Protein AF-A0A6A4H2Z5-F1 (afdb_monomer_lite)

Foldseek 3Di:
DPAFAWKKWKWKFADPDPPVPDDLARTWIFTDDMFADPPPGGPSNVCVVVDDDDDDDDQQDDWHKMKMKIWTWHPPPDTDIDIDIDIDTHDDHHHPCVPGHTAGVVGPDDPPDD

Sequence (114 aa):
WIHNTGPMFLYMAKCTSDCSSQTASNTEFMKIEQRGFDGSIWAHAVLDTGAPATFTIPSDIASGNYILRHEIMNLASVDENYPSCSWLTITGGSNSYSSAQTVTFAGGYSTSDP

pLDDT: mean 93.05, std 3.52, range [82.56, 97.31]

Organism: NCBI:txid1447944

Secondary structure (DSSP, 8-state):
----SS-EEEEEEE-SS-GGG--TTTS-EEEEEEE-B-SS-BGGGGSTTSPPP-----TTSPSEEEEEEEEEEE-SSS-EEEEEEEEEEE-S--STTTT--EE-TTTS--TT--

Radius of gyration: 14.91 Å; chains: 1; bounding box: 41×24×37 Å

InterPro domains:
  IPR005103 Auxiliary Activity family 9, catalytic domain [PF03443] (2-114)
  IPR049892 Auxiliary Activity family 9 [PTHR33353] (3-114)

Structure (mmCIF, N/CA/C/O backbone):
data_AF-A0A6A4H2Z5-F1
#
_entry.id   AF-A0A6A4H2Z5-F1
#
loop_
_atom_site.group_PDB
_atom_site.id
_atom_site.type_symbol
_atom_site.label_atom_id
_atom_site.label_alt_id
_atom_site.label_comp_id
_atom_site.label_asym_id
_atom_site.label_entity_id
_atom_site.label_seq_id
_atom_site.pdbx_PDB_ins_code
_atom_site.Cartn_x
_atom_site.Cartn_y
_atom_site.Cartn_z
_atom_site.occupancy
_atom_site.B_iso_or_equiv
_atom_site.auth_seq_id
_atom_site.auth_comp_id
_atom_site.auth_asym_id
_atom_site.auth_atom_id
_atom_site.pdbx_PDB_model_num
ATOM 1 N N . TRP A 1 1 ? 4.983 10.633 -13.066 1.00 89.50 1 TRP A N 1
ATOM 2 C CA . TRP A 1 1 ? 5.999 10.014 -12.185 1.00 89.50 1 TRP A CA 1
ATOM 3 C C . TRP A 1 1 ? 7.185 9.632 -13.058 1.00 89.50 1 TRP A C 1
ATOM 5 O O . TRP A 1 1 ? 6.935 9.217 -14.178 1.00 89.50 1 TRP A O 1
ATOM 15 N N . ILE A 1 2 ? 8.438 9.859 -12.639 1.00 90.75 2 ILE A N 1
ATOM 16 C CA . ILE A 1 2 ? 9.597 9.782 -13.562 1.00 90.75 2 ILE A CA 1
ATOM 17 C C . ILE A 1 2 ? 10.323 8.429 -13.576 1.00 90.75 2 ILE A C 1
ATOM 19 O O . ILE A 1 2 ? 11.131 8.189 -14.468 1.00 90.75 2 ILE A O 1
ATOM 23 N N . HIS A 1 3 ? 10.064 7.554 -12.602 1.00 93.56 3 HIS A N 1
ATOM 24 C CA . HIS A 1 3 ? 10.689 6.232 -12.532 1.00 93.56 3 HIS A CA 1
ATOM 25 C C . HIS A 1 3 ? 9.789 5.187 -13.192 1.00 93.56 3 HIS A C 1
ATOM 27 O O . HIS A 1 3 ? 8.570 5.260 -13.078 1.00 93.56 3 HIS A O 1
ATOM 33 N N . ASN A 1 4 ? 10.378 4.186 -13.845 1.00 94.69 4 ASN A N 1
ATOM 34 C CA . ASN A 1 4 ? 9.641 3.125 -14.542 1.00 94.69 4 ASN A CA 1
ATOM 35 C C . ASN A 1 4 ? 9.857 1.728 -13.941 1.00 94.69 4 ASN A C 1
ATOM 37 O O . ASN A 1 4 ? 9.281 0.765 -14.431 1.00 94.69 4 ASN A O 1
ATOM 41 N N . THR A 1 5 ? 10.679 1.615 -12.897 1.00 96.50 5 THR A N 1
ATOM 42 C CA . THR A 1 5 ? 11.082 0.347 -12.283 1.00 96.50 5 THR A CA 1
ATOM 43 C C . THR A 1 5 ? 10.649 0.348 -10.829 1.00 96.50 5 THR A C 1
ATOM 45 O O . THR A 1 5 ? 11.000 1.265 -10.085 1.00 96.50 5 THR A O 1
ATOM 48 N N . GLY A 1 6 ? 9.851 -0.643 -10.439 1.00 96.56 6 GLY A N 1
ATOM 49 C CA . GLY A 1 6 ? 9.368 -0.752 -9.070 1.00 96.56 6 GLY A CA 1
ATOM 50 C C . GLY A 1 6 ? 7.903 -1.166 -8.916 1.00 96.56 6 GLY A C 1
ATOM 51 O O . GLY A 1 6 ? 7.104 -1.009 -9.853 1.00 96.56 6 GLY A O 1
ATOM 52 N N . PRO A 1 7 ? 7.549 -1.731 -7.751 1.00 97.00 7 PRO A N 1
ATOM 53 C CA . PRO A 1 7 ? 6.184 -2.085 -7.411 1.00 97.00 7 PRO A CA 1
ATOM 54 C C . PRO A 1 7 ? 5.395 -0.900 -6.841 1.00 97.00 7 PRO A C 1
ATOM 56 O O . PRO A 1 7 ? 5.944 0.045 -6.275 1.00 97.00 7 PRO A O 1
ATOM 59 N N . MET A 1 8 ? 4.071 -1.017 -6.919 1.00 97.06 8 MET A N 1
ATOM 60 C CA . MET A 1 8 ? 3.135 -0.179 -6.176 1.00 97.06 8 MET A CA 1
ATOM 61 C C . MET A 1 8 ? 2.355 -1.020 -5.172 1.00 97.06 8 MET A C 1
ATOM 63 O O . MET A 1 8 ? 1.972 -2.159 -5.463 1.00 97.06 8 MET A O 1
ATOM 67 N N . PHE A 1 9 ? 2.053 -0.433 -4.021 1.00 96.94 9 PHE A N 1
ATOM 68 C CA . PHE A 1 9 ? 1.322 -1.073 -2.941 1.00 96.94 9 PHE A CA 1
ATOM 69 C C . PHE A 1 9 ? 0.189 -0.188 -2.443 1.00 96.94 9 PHE A C 1
ATOM 71 O O . PHE A 1 9 ? 0.315 1.036 -2.348 1.00 96.94 9 PHE A O 1
ATOM 78 N N . LEU A 1 10 ? -0.897 -0.839 -2.042 1.00 97.00 10 LEU A N 1
ATOM 79 C CA . LEU A 1 10 ? -1.966 -0.210 -1.296 1.00 97.00 10 LEU A CA 1
ATOM 80 C C . LEU A 1 10 ? -2.184 -0.951 0.015 1.00 97.00 10 LEU A C 1
ATOM 82 O O . LEU A 1 10 ? -2.421 -2.161 0.038 1.00 97.00 10 LEU A O 1
ATOM 86 N N . TYR A 1 11 ? -2.131 -0.195 1.100 1.00 97.19 11 TYR A N 1
ATOM 87 C CA . TYR A 1 11 ? -2.357 -0.673 2.450 1.00 97.19 11 TYR A CA 1
ATOM 88 C C . TYR A 1 11 ? -3.519 0.075 3.094 1.00 97.19 11 TYR A C 1
ATOM 90 O O . TYR A 1 11 ? 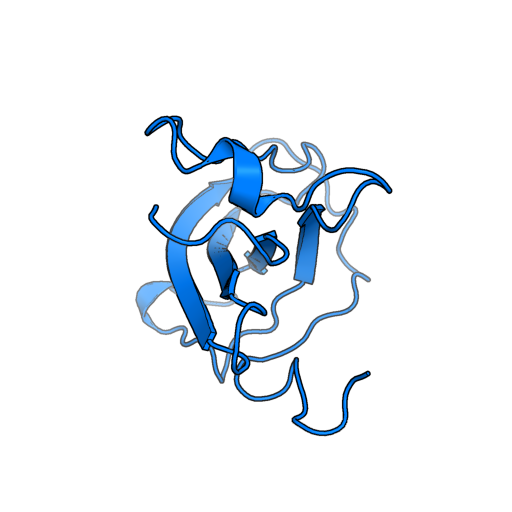-3.744 1.254 2.816 1.00 97.19 11 TYR A O 1
ATOM 98 N N . MET A 1 12 ? -4.225 -0.589 4.002 1.00 96.06 12 MET A N 1
ATOM 99 C CA . MET A 1 12 ? -5.290 0.003 4.802 1.00 96.06 12 MET A CA 1
ATOM 100 C C . MET A 1 12 ? -5.147 -0.371 6.268 1.00 96.06 12 MET A C 1
ATOM 102 O O . MET A 1 12 ? -4.729 -1.474 6.596 1.00 96.06 12 MET A O 1
ATOM 106 N N . ALA A 1 13 ? -5.562 0.526 7.149 1.00 95.94 13 ALA A N 1
ATOM 107 C CA . ALA A 1 13 ? -5.700 0.248 8.569 1.00 95.94 13 ALA A CA 1
ATOM 108 C C . ALA A 1 13 ? -6.981 0.881 9.091 1.00 95.94 13 ALA A C 1
ATOM 110 O O . ALA A 1 13 ? -7.281 2.036 8.778 1.00 95.94 13 ALA A O 1
ATOM 111 N N . LYS A 1 14 ? -7.747 0.125 9.876 1.00 94.44 14 LYS A N 1
ATOM 112 C CA . LYS A 1 14 ? -8.933 0.659 10.544 1.00 94.44 14 LYS A CA 1
ATOM 113 C C . LYS A 1 14 ? -8.483 1.518 11.719 1.00 94.44 14 LYS A C 1
ATOM 115 O O . LYS A 1 14 ? -7.722 1.050 12.560 1.00 94.44 14 LYS A O 1
ATOM 120 N N . CYS A 1 15 ? -8.984 2.742 11.809 1.00 92.94 15 CYS A N 1
ATOM 121 C CA . CYS A 1 15 ? -8.697 3.596 12.952 1.00 92.94 15 CYS A CA 1
ATOM 122 C C . CYS A 1 15 ? -9.407 3.028 14.188 1.00 92.94 15 CYS A C 1
ATOM 124 O O . CYS A 1 15 ? -10.622 2.819 14.182 1.00 92.94 15 CYS A O 1
ATOM 126 N N . THR A 1 16 ? -8.644 2.754 15.246 1.00 85.62 16 THR A N 1
ATOM 127 C CA . THR A 1 16 ? -9.177 2.320 16.551 1.00 85.62 16 THR A CA 1
ATOM 128 C C . THR A 1 16 ? -9.703 3.497 17.378 1.00 85.62 16 THR A C 1
ATOM 130 O O . THR A 1 16 ? -10.480 3.313 18.312 1.00 85.62 16 THR A O 1
ATOM 133 N N . SER A 1 17 ? -9.299 4.708 16.999 1.00 82.56 17 SER A N 1
ATOM 134 C CA . SER A 1 17 ? -9.656 6.011 17.559 1.00 82.56 17 SER A CA 1
ATOM 135 C C . SER A 1 17 ? -9.848 7.021 16.414 1.00 82.56 17 SER A C 1
ATOM 137 O O . SER A 1 17 ? -10.065 6.632 15.265 1.00 82.56 17 SER A O 1
ATOM 139 N N . ASP A 1 18 ? -9.759 8.323 16.696 1.00 87.19 18 ASP A N 1
ATOM 140 C CA . ASP A 1 18 ? -9.630 9.334 15.646 1.00 87.19 18 ASP A CA 1
ATOM 141 C C . ASP A 1 18 ? -8.388 9.053 14.774 1.00 87.19 18 ASP A C 1
ATOM 143 O O . ASP A 1 18 ? -7.268 8.943 15.286 1.00 87.19 18 ASP A O 1
ATOM 147 N N . CYS A 1 19 ? -8.584 8.959 13.455 1.00 89.81 19 CYS A N 1
ATOM 148 C CA . CYS A 1 19 ? -7.509 8.755 12.484 1.00 89.81 19 CYS A CA 1
ATOM 149 C C . CYS A 1 19 ? -6.444 9.860 12.539 1.00 89.81 19 CYS A C 1
ATOM 151 O O . CYS A 1 19 ? -5.302 9.609 12.163 1.00 89.81 19 CYS A O 1
ATOM 153 N N . SER A 1 20 ? -6.782 11.055 13.040 1.00 89.31 20 SER A N 1
ATOM 154 C CA . SER A 1 20 ? -5.830 12.157 13.222 1.00 89.31 20 SER A CA 1
ATOM 155 C C . SER A 1 20 ? -4.715 11.850 14.231 1.00 89.31 20 SER A C 1
ATOM 157 O O . SER A 1 20 ? -3.635 12.431 14.153 1.00 89.31 20 SER A O 1
ATOM 159 N N . SER A 1 21 ? -4.954 10.914 15.156 1.00 89.19 21 SER A N 1
ATOM 160 C CA . SER A 1 21 ? -3.991 10.503 16.188 1.00 89.19 21 SER A CA 1
ATOM 161 C C . SER A 1 21 ? -3.041 9.381 15.750 1.00 89.19 21 SER A C 1
ATOM 163 O O . SER A 1 21 ? -2.135 8.995 16.491 1.00 89.19 21 SER A O 1
ATOM 165 N N . GLN A 1 22 ? -3.255 8.835 14.557 1.00 87.75 22 GLN A N 1
ATOM 166 C CA . GLN A 1 22 ? -2.565 7.657 14.058 1.00 87.75 22 GLN A CA 1
ATOM 167 C C . GLN A 1 22 ? -1.370 8.058 13.182 1.00 87.75 22 GLN A C 1
ATOM 169 O O . GLN A 1 22 ? -1.436 8.985 12.374 1.00 87.75 22 GLN A O 1
ATOM 174 N N . THR A 1 23 ? -0.266 7.335 13.326 1.00 88.75 23 THR A N 1
ATOM 175 C CA . THR A 1 23 ? 0.974 7.487 12.563 1.00 88.75 23 THR A CA 1
ATOM 176 C C . THR A 1 23 ? 1.330 6.169 11.888 1.00 88.75 23 THR A C 1
ATOM 178 O O . THR A 1 23 ? 0.877 5.099 12.281 1.00 88.75 23 THR A O 1
ATOM 181 N N . ALA A 1 24 ? 2.219 6.217 10.896 1.00 87.75 24 ALA A N 1
ATOM 182 C CA . ALA A 1 24 ? 2.685 5.006 10.226 1.00 87.75 24 ALA A CA 1
ATOM 183 C C . ALA A 1 24 ? 3.268 3.956 11.207 1.00 87.75 24 ALA A C 1
ATOM 185 O O . ALA A 1 24 ? 3.124 2.755 10.993 1.00 87.75 24 ALA A O 1
ATOM 186 N N . SER A 1 25 ? 3.885 4.415 12.302 1.00 91.00 25 SER A N 1
ATOM 187 C CA . SER A 1 25 ? 4.602 3.580 13.270 1.00 91.00 25 SER A CA 1
ATOM 188 C C . SER A 1 25 ? 3.728 2.963 14.360 1.00 91.00 25 SER A C 1
ATOM 190 O O . SER A 1 25 ? 4.157 2.000 14.987 1.00 91.00 25 SER A O 1
ATOM 192 N N . ASN A 1 26 ? 2.531 3.501 14.609 1.00 91.38 26 ASN A N 1
ATOM 193 C CA . ASN A 1 26 ? 1.610 3.000 15.638 1.00 91.38 26 ASN A CA 1
ATOM 194 C C . ASN A 1 26 ? 0.340 2.362 15.051 1.00 91.38 26 ASN A C 1
ATOM 196 O O . ASN A 1 26 ? -0.581 2.031 15.794 1.00 91.38 26 ASN A O 1
ATOM 200 N N . THR A 1 27 ? 0.293 2.223 13.727 1.00 94.00 27 THR A N 1
ATOM 201 C CA . THR A 1 27 ? -0.863 1.737 12.984 1.00 94.00 27 THR A CA 1
ATOM 202 C C . THR A 1 27 ? -0.535 0.410 12.311 1.00 94.00 27 THR A C 1
ATOM 204 O O . THR A 1 27 ? 0.447 0.300 11.582 1.00 94.00 27 THR A O 1
ATOM 207 N N . GLU A 1 28 ? -1.399 -0.578 12.525 1.00 95.12 28 GLU A N 1
ATOM 208 C CA . GLU A 1 28 ? -1.315 -1.913 11.932 1.00 95.12 28 GLU A CA 1
ATOM 209 C C . GLU A 1 28 ? -1.968 -1.921 10.540 1.00 95.12 28 GLU A C 1
ATOM 211 O O . GLU A 1 28 ? -3.193 -1.975 10.400 1.00 95.12 28 GLU A O 1
ATOM 216 N N . PHE A 1 29 ? -1.148 -1.838 9.496 1.00 97.00 29 PHE A N 1
ATOM 217 C CA . PHE A 1 29 ? -1.579 -1.802 8.103 1.00 97.00 29 PHE A CA 1
ATOM 218 C C . PHE A 1 29 ? -1.675 -3.202 7.502 1.00 97.00 29 PHE A C 1
ATOM 220 O O . PHE A 1 29 ? -0.683 -3.923 7.426 1.00 97.00 29 PHE A O 1
ATOM 227 N N . MET A 1 30 ? -2.847 -3.554 6.975 1.00 96.38 30 MET A N 1
ATOM 228 C CA . MET A 1 30 ? -3.005 -4.693 6.071 1.00 96.38 30 MET A CA 1
ATOM 229 C C . MET A 1 30 ? -2.718 -4.265 4.632 1.00 96.38 30 MET A C 1
ATOM 231 O O . MET A 1 30 ? -3.161 -3.204 4.188 1.00 96.38 30 MET A O 1
ATOM 235 N N . LYS A 1 31 ? -2.009 -5.099 3.871 1.00 96.31 31 LYS A N 1
ATOM 236 C CA . LYS A 1 31 ? -1.882 -4.923 2.419 1.00 96.31 31 LYS A CA 1
ATOM 237 C C . LYS A 1 31 ? -3.189 -5.351 1.752 1.00 96.31 31 LYS A C 1
ATOM 239 O O . LYS A 1 31 ? -3.650 -6.462 1.994 1.00 96.31 31 LYS A O 1
ATOM 244 N N . ILE A 1 32 ? -3.764 -4.497 0.910 1.00 95.31 32 ILE A N 1
ATOM 245 C CA . ILE A 1 32 ? -5.004 -4.799 0.177 1.00 95.31 32 ILE A CA 1
ATOM 246 C C . ILE A 1 32 ? -4.786 -4.980 -1.324 1.00 95.31 32 ILE A C 1
ATOM 248 O O . ILE A 1 32 ? -5.536 -5.714 -1.959 1.00 95.31 32 ILE A O 1
ATOM 252 N N . GLU A 1 33 ? -3.752 -4.361 -1.895 1.00 94.88 33 GLU A N 1
ATOM 253 C CA . GLU A 1 33 ? -3.403 -4.534 -3.305 1.00 94.88 33 GLU A CA 1
ATOM 254 C C . GLU A 1 33 ? -1.890 -4.372 -3.506 1.00 94.88 33 GLU A C 1
ATOM 256 O O . GLU A 1 33 ? -1.225 -3.617 -2.792 1.00 94.88 33 GLU A O 1
ATOM 261 N N . GLN A 1 34 ? -1.341 -5.082 -4.492 1.00 95.56 34 GLN A N 1
ATOM 262 C CA . GLN A 1 34 ? 0.017 -4.867 -4.981 1.00 95.56 34 GLN A CA 1
ATOM 263 C C . GLN A 1 34 ? 0.083 -5.057 -6.491 1.00 95.56 34 GLN A C 1
ATOM 265 O O . GLN A 1 34 ? -0.590 -5.926 -7.047 1.00 95.56 34 GLN A O 1
ATOM 270 N N . ARG A 1 35 ? 0.942 -4.279 -7.145 1.00 96.38 35 ARG A N 1
ATOM 271 C CA . ARG A 1 35 ? 1.287 -4.444 -8.559 1.00 96.38 35 ARG A CA 1
ATOM 272 C C . ARG A 1 35 ? 2.800 -4.430 -8.678 1.00 96.38 35 ARG A C 1
ATOM 274 O O . ARG A 1 35 ? 3.428 -3.447 -8.302 1.00 96.38 35 ARG A O 1
ATOM 281 N N . GLY A 1 36 ? 3.368 -5.534 -9.147 1.00 96.12 36 GLY A N 1
ATOM 282 C CA . GLY A 1 36 ? 4.811 -5.717 -9.290 1.00 96.12 36 GLY A CA 1
ATOM 283 C C . GLY A 1 36 ? 5.244 -5.759 -10.751 1.00 96.12 36 GLY A C 1
ATOM 284 O O . GLY A 1 36 ? 4.652 -5.105 -11.606 1.00 96.12 36 GLY A O 1
ATOM 285 N N . PHE A 1 37 ? 6.285 -6.539 -11.018 1.00 96.88 37 PHE A N 1
ATOM 286 C CA . PHE A 1 37 ? 6.693 -6.910 -12.367 1.00 96.88 37 PHE A CA 1
ATOM 287 C C . PHE A 1 37 ? 5.752 -7.981 -12.932 1.00 96.88 37 PHE A C 1
ATOM 289 O O . PHE A 1 37 ? 5.468 -8.966 -12.250 1.00 96.88 37 PHE A O 1
ATOM 296 N N . ASP A 1 38 ? 5.276 -7.806 -14.164 1.00 96.38 38 ASP A N 1
ATOM 297 C CA . ASP A 1 38 ? 4.352 -8.749 -14.818 1.00 96.38 38 ASP A CA 1
ATOM 298 C C . ASP A 1 38 ? 5.049 -9.792 -15.716 1.00 96.38 38 ASP A C 1
ATOM 300 O O . ASP A 1 38 ? 4.387 -10.630 -16.327 1.00 96.38 38 ASP A O 1
ATOM 304 N N . GLY A 1 39 ? 6.384 -9.757 -15.791 1.00 97.12 39 GLY A N 1
ATOM 305 C CA . GLY A 1 39 ? 7.189 -10.563 -16.715 1.00 97.12 39 GLY A CA 1
ATOM 306 C C . GLY A 1 39 ? 7.740 -9.770 -17.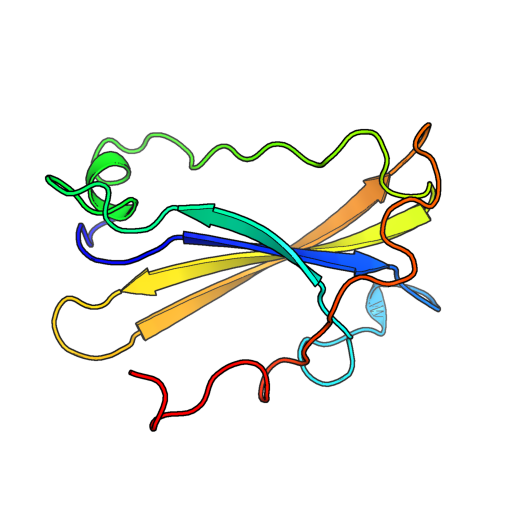905 1.00 97.12 39 GLY A C 1
ATOM 307 O O . GLY A 1 39 ? 8.661 -10.241 -18.569 1.00 97.12 39 GLY A O 1
ATOM 308 N N . SER A 1 40 ? 7.219 -8.566 -18.149 1.00 96.56 40 SER A N 1
ATOM 309 C CA . SER A 1 40 ? 7.626 -7.669 -19.232 1.00 96.56 40 SER A CA 1
ATOM 310 C C . SER A 1 40 ? 7.958 -6.269 -18.715 1.00 96.56 40 SER A C 1
ATOM 312 O O . SER A 1 40 ? 9.041 -5.749 -18.986 1.00 96.56 40 SER A O 1
ATOM 314 N N . ILE A 1 41 ? 7.059 -5.664 -17.934 1.00 95.50 41 ILE A N 1
ATOM 315 C CA . ILE A 1 41 ? 7.214 -4.314 -17.385 1.00 95.50 41 ILE A CA 1
ATOM 316 C C . ILE A 1 41 ? 6.879 -4.264 -15.892 1.00 95.50 41 ILE A C 1
ATOM 318 O O . ILE A 1 41 ? 6.139 -5.085 -15.350 1.00 95.50 41 ILE A O 1
ATOM 322 N N . TRP A 1 42 ? 7.445 -3.275 -15.203 1.00 96.25 42 TRP A N 1
ATOM 323 C CA . TRP A 1 42 ? 7.082 -2.952 -13.825 1.00 96.25 42 TRP A CA 1
ATOM 324 C C . TRP A 1 42 ? 5.821 -2.095 -13.776 1.00 96.25 42 TRP A C 1
ATOM 326 O O . TRP A 1 42 ? 5.561 -1.303 -14.680 1.00 96.25 42 TRP A O 1
ATOM 336 N N . ALA A 1 43 ? 5.094 -2.166 -12.662 1.00 95.31 43 ALA A N 1
ATOM 337 C CA . ALA A 1 43 ? 3.922 -1.331 -12.414 1.00 95.31 43 ALA A CA 1
ATOM 338 C C . ALA A 1 43 ? 4.201 0.181 -12.545 1.00 95.31 43 ALA A C 1
ATOM 340 O O . ALA A 1 43 ? 3.324 0.933 -12.958 1.00 95.31 43 ALA A O 1
ATOM 341 N N . HIS A 1 44 ? 5.419 0.638 -12.244 1.00 94.56 44 HIS A N 1
ATOM 342 C CA . HIS A 1 44 ? 5.826 2.033 -12.446 1.00 94.56 44 HIS A CA 1
ATOM 343 C C . HIS A 1 44 ? 5.860 2.475 -13.913 1.00 94.56 44 HIS A C 1
ATOM 345 O O . HIS A 1 44 ? 5.656 3.657 -14.190 1.00 94.56 44 HIS A O 1
ATOM 351 N N . ALA A 1 45 ? 6.098 1.554 -14.850 1.00 93.50 45 ALA A N 1
ATOM 352 C CA . ALA A 1 45 ? 6.318 1.874 -16.258 1.00 93.50 45 ALA A CA 1
ATOM 353 C C . ALA A 1 45 ? 5.106 2.520 -16.945 1.00 93.50 45 ALA A C 1
ATOM 355 O O . ALA A 1 45 ? 5.271 3.127 -17.992 1.00 93.50 45 ALA A O 1
ATOM 356 N N . VAL A 1 46 ? 3.904 2.422 -16.368 1.00 91.00 46 VAL A N 1
ATOM 357 C CA . VAL A 1 46 ? 2.689 3.042 -16.926 1.00 91.00 46 VAL A CA 1
ATOM 358 C C . VAL A 1 46 ? 2.408 4.451 -16.379 1.00 91.00 46 VAL A C 1
ATOM 360 O O . VAL A 1 46 ? 1.495 5.127 -16.856 1.00 91.00 46 VAL A O 1
ATOM 363 N N . LEU A 1 47 ? 3.166 4.908 -15.373 1.00 91.69 47 LEU A N 1
ATOM 364 C CA . LEU A 1 47 ? 2.936 6.183 -14.674 1.00 91.69 47 LEU A CA 1
ATOM 365 C C . LEU A 1 47 ? 3.688 7.380 -15.286 1.00 91.69 47 LEU A C 1
ATOM 367 O O . LEU A 1 47 ? 3.514 8.525 -14.840 1.00 91.69 47 LEU A O 1
ATOM 371 N N . ASP A 1 48 ? 4.550 7.137 -16.270 1.00 86.62 48 ASP A N 1
ATOM 372 C CA . ASP A 1 48 ? 5.267 8.181 -17.012 1.00 86.62 48 ASP A CA 1
ATOM 373 C C . ASP A 1 48 ? 4.335 8.971 -17.947 1.00 86.62 48 ASP A C 1
ATOM 375 O O . ASP A 1 48 ? 4.566 10.149 -18.214 1.00 86.62 48 ASP A O 1
ATOM 379 N N . THR A 1 49 ? 3.211 8.364 -18.331 1.00 88.19 49 THR A N 1
ATOM 380 C CA . THR A 1 49 ? 2.141 8.957 -19.145 1.00 88.19 49 THR A CA 1
ATOM 381 C C . THR A 1 49 ? 1.349 10.067 -18.442 1.00 88.19 49 THR A C 1
ATOM 383 O O . THR A 1 49 ? 0.549 10.754 -19.077 1.00 88.19 49 THR A O 1
ATOM 386 N N . GLY A 1 50 ? 1.532 10.244 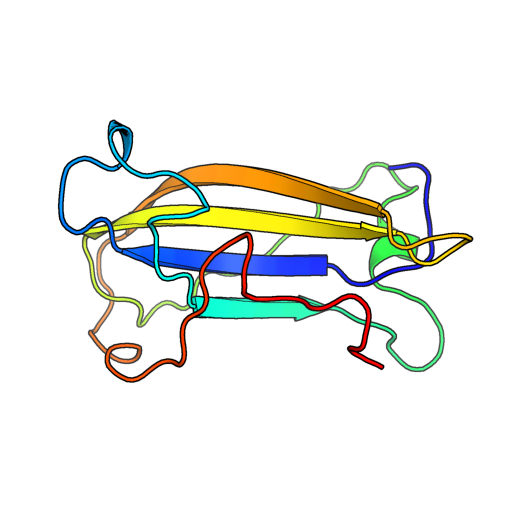-17.128 1.00 84.25 50 GLY A N 1
ATOM 387 C CA . GLY A 1 50 ? 0.733 11.157 -16.303 1.00 84.25 50 GLY A CA 1
ATOM 388 C C . GLY A 1 50 ? -0.624 10.590 -15.868 1.00 84.25 50 GLY A C 1
ATOM 389 O O . GLY A 1 50 ? -1.365 11.271 -15.159 1.00 84.25 50 GLY A O 1
ATOM 390 N N . ALA A 1 51 ? -0.949 9.352 -16.251 1.00 85.19 51 ALA A N 1
ATOM 3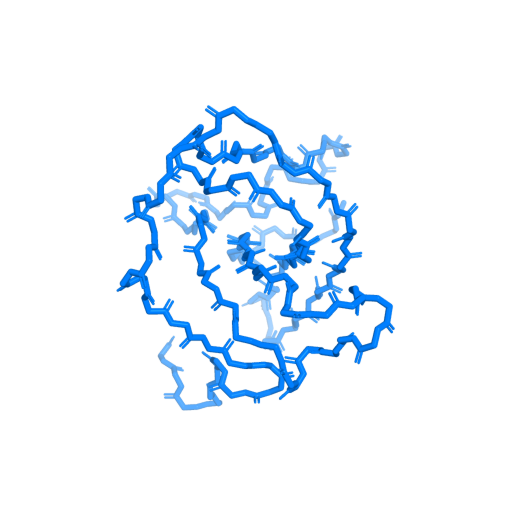91 C CA . ALA A 1 51 ? -2.138 8.661 -15.772 1.00 85.19 51 ALA A CA 1
ATOM 392 C C . ALA A 1 51 ? -2.074 8.405 -14.250 1.00 85.19 51 ALA A C 1
ATOM 394 O O . ALA A 1 51 ? -0.994 8.146 -13.706 1.00 85.19 51 ALA A O 1
ATOM 395 N N . PRO A 1 52 ? -3.219 8.444 -13.541 1.00 87.06 52 PRO A N 1
ATOM 396 C CA . PRO A 1 52 ? -3.260 8.109 -12.125 1.00 87.06 52 PRO A CA 1
ATOM 397 C C . PRO A 1 52 ? -3.099 6.600 -11.907 1.00 87.06 52 PRO A C 1
ATOM 399 O O . PRO A 1 52 ? -3.638 5.781 -12.656 1.00 87.06 52 PRO A O 1
ATOM 402 N N . ALA A 1 53 ? -2.450 6.222 -10.807 1.00 87.38 53 ALA A N 1
ATOM 403 C CA . ALA A 1 53 ? -2.554 4.863 -10.296 1.00 87.38 53 ALA A CA 1
ATOM 404 C C . ALA A 1 53 ? -3.962 4.663 -9.711 1.00 87.38 53 ALA A C 1
ATOM 406 O O . ALA A 1 53 ? -4.374 5.374 -8.797 1.00 87.38 53 ALA A O 1
ATOM 407 N N . THR A 1 54 ? -4.716 3.716 -10.264 1.00 90.88 54 THR A N 1
ATOM 408 C CA . THR A 1 54 ? -6.072 3.391 -9.798 1.00 90.88 54 THR A CA 1
ATOM 409 C C . THR A 1 54 ? -6.048 2.071 -9.054 1.00 90.88 54 THR A C 1
ATOM 411 O O . THR A 1 54 ? -5.530 1.101 -9.599 1.00 90.88 54 THR A O 1
ATOM 414 N N . PHE A 1 55 ? -6.653 2.016 -7.871 1.00 90.81 55 PHE A N 1
ATOM 415 C CA . PHE A 1 55 ? -6.791 0.817 -7.040 1.00 90.81 55 PHE A CA 1
ATOM 416 C C . PHE A 1 55 ? -8.252 0.621 -6.643 1.00 90.81 55 PHE A C 1
ATOM 418 O O . PHE A 1 55 ? -9.013 1.590 -6.606 1.00 90.81 55 PHE A O 1
ATOM 425 N N . THR A 1 56 ? -8.634 -0.616 -6.325 1.00 91.75 56 THR A N 1
ATOM 426 C CA . THR A 1 56 ? -10.000 -0.923 -5.878 1.00 91.75 56 THR A CA 1
ATOM 427 C C . THR A 1 56 ? -9.988 -1.342 -4.417 1.00 91.75 56 THR A C 1
ATOM 429 O O . THR A 1 56 ? -9.331 -2.310 -4.048 1.00 91.75 56 THR A O 1
ATOM 432 N N . ILE A 1 57 ? -10.743 -0.630 -3.580 1.00 91.69 57 ILE A N 1
ATOM 433 C CA . ILE A 1 57 ? -10.950 -1.031 -2.186 1.00 91.69 57 ILE A CA 1
ATOM 434 C C . ILE A 1 57 ? -11.897 -2.244 -2.171 1.00 91.69 57 ILE A C 1
ATOM 436 O O . ILE A 1 57 ? -12.985 -2.143 -2.748 1.00 91.69 57 ILE A O 1
ATOM 440 N N . PRO A 1 58 ? -11.530 -3.369 -1.525 1.00 91.62 58 PRO A N 1
ATOM 441 C CA . PRO A 1 58 ? -12.411 -4.527 -1.415 1.00 91.62 58 PRO A CA 1
ATOM 442 C C . PRO A 1 58 ? -13.760 -4.160 -0.784 1.00 91.62 58 PRO A C 1
ATOM 444 O O . PRO A 1 58 ? -13.824 -3.496 0.254 1.00 91.62 58 PRO A O 1
ATOM 447 N N . SER A 1 59 ? -14.851 -4.596 -1.417 1.00 93.94 59 SER A N 1
ATOM 448 C CA . SER A 1 59 ? -16.219 -4.244 -1.010 1.00 93.94 59 SER A CA 1
ATOM 449 C C . SER A 1 59 ? -16.634 -4.845 0.334 1.00 93.94 59 SER A C 1
ATOM 451 O O . SER A 1 59 ? -17.615 -4.418 0.931 1.00 93.94 59 SER A O 1
ATOM 453 N N . ASP A 1 60 ? -15.909 -5.855 0.801 1.00 93.94 60 ASP A N 1
ATOM 454 C CA . ASP A 1 60 ? -16.161 -6.623 2.013 1.00 93.94 60 ASP A CA 1
ATOM 455 C C . ASP A 1 60 ? -15.220 -6.235 3.172 1.00 93.94 60 ASP A C 1
ATOM 457 O O . ASP A 1 60 ? -15.050 -6.998 4.126 1.00 93.94 60 ASP A O 1
ATOM 461 N N . ILE A 1 61 ? -14.631 -5.032 3.108 1.00 94.62 61 ILE A N 1
ATOM 462 C CA . ILE A 1 61 ? -13.988 -4.356 4.244 1.00 94.62 61 ILE A CA 1
ATOM 463 C C . ILE A 1 61 ? -15.049 -3.756 5.170 1.00 94.62 61 ILE A C 1
ATOM 465 O O . ILE A 1 61 ? -15.990 -3.097 4.730 1.00 94.62 61 ILE A O 1
ATOM 469 N N . ALA A 1 62 ? -14.861 -3.921 6.481 1.00 94.50 62 ALA A N 1
ATOM 470 C CA . ALA A 1 62 ? -15.842 -3.482 7.466 1.00 94.50 62 ALA A CA 1
ATOM 471 C C . ALA A 1 62 ? -16.065 -1.968 7.412 1.00 94.50 62 ALA A C 1
ATOM 473 O O . ALA A 1 62 ? -15.123 -1.185 7.318 1.00 94.50 62 ALA A O 1
ATOM 474 N N . SER A 1 63 ? -17.311 -1.538 7.598 1.00 95.62 63 SER A N 1
ATOM 475 C CA . SER A 1 63 ? -17.629 -0.108 7.697 1.00 95.62 63 SER A CA 1
ATOM 476 C C . SER A 1 63 ? -16.842 0.576 8.825 1.00 95.62 63 SER A C 1
ATOM 478 O O . SER A 1 63 ? -16.687 0.012 9.910 1.00 95.62 63 SER A O 1
ATOM 480 N N . GLY A 1 64 ? -16.336 1.788 8.597 1.00 94.81 64 GLY A N 1
ATOM 481 C CA . GLY A 1 64 ? -15.636 2.606 9.594 1.00 94.81 64 GLY A CA 1
ATOM 482 C C . GLY A 1 64 ? -14.622 3.570 8.984 1.00 94.81 64 GLY A C 1
ATOM 483 O O . GLY A 1 64 ? -14.544 3.706 7.766 1.00 94.81 64 GLY A O 1
ATOM 484 N N . ASN A 1 65 ? -13.837 4.226 9.837 1.00 95.88 65 ASN A N 1
ATOM 485 C CA . ASN A 1 65 ? -12.795 5.157 9.408 1.00 95.88 65 ASN A CA 1
ATOM 486 C C . ASN A 1 65 ? -11.465 4.422 9.216 1.00 95.88 65 ASN A C 1
ATOM 488 O O . ASN A 1 65 ? -11.099 3.575 10.035 1.00 95.88 65 ASN A O 1
ATOM 492 N N . TYR A 1 66 ? -10.766 4.738 8.131 1.00 95.75 66 TYR A N 1
ATOM 493 C CA . TYR A 1 66 ? -9.536 4.075 7.719 1.00 95.75 66 TYR A CA 1
ATOM 494 C C . TYR A 1 66 ? -8.458 5.079 7.334 1.00 95.75 66 TYR A C 1
ATOM 496 O O . TYR A 1 66 ? -8.741 6.146 6.782 1.00 95.75 66 TYR A O 1
ATOM 504 N N . ILE A 1 67 ? -7.213 4.668 7.553 1.00 95.81 67 ILE A N 1
ATOM 505 C CA . ILE A 1 67 ? -6.042 5.242 6.900 1.00 95.81 67 ILE A CA 1
ATOM 506 C C . ILE A 1 67 ? -5.712 4.361 5.710 1.00 95.81 67 ILE A C 1
ATOM 508 O O . ILE A 1 67 ? -5.552 3.148 5.846 1.00 95.81 67 ILE A O 1
ATOM 512 N N . LEU A 1 68 ? -5.598 4.989 4.553 1.00 95.56 68 LEU A N 1
ATOM 513 C CA . LEU A 1 68 ? -5.089 4.403 3.330 1.00 95.56 68 LEU A CA 1
ATOM 514 C C . LEU A 1 68 ? -3.640 4.845 3.173 1.00 95.56 68 LEU A C 1
ATOM 516 O O . LEU A 1 68 ? -3.379 6.044 3.181 1.00 95.56 68 LEU A O 1
ATOM 520 N N . ARG A 1 69 ? -2.712 3.904 3.017 1.00 96.44 69 ARG A N 1
ATOM 521 C CA . ARG A 1 69 ? -1.308 4.178 2.700 1.00 96.44 69 ARG A CA 1
ATOM 522 C C . ARG A 1 69 ? -1.026 3.638 1.305 1.00 96.44 69 ARG A C 1
ATOM 524 O O . ARG A 1 69 ? -0.972 2.425 1.108 1.00 96.44 69 ARG A O 1
ATOM 531 N N . HIS A 1 70 ? -0.868 4.539 0.346 1.00 96.00 70 HIS A N 1
ATOM 532 C CA . HIS A 1 70 ? -0.384 4.212 -0.989 1.00 96.00 70 HIS A CA 1
ATOM 533 C C . HIS A 1 70 ? 1.129 4.406 -1.025 1.00 96.00 70 HIS A C 1
ATOM 535 O O . HIS A 1 70 ? 1.642 5.382 -0.481 1.00 96.00 70 HIS A O 1
ATOM 541 N N . GLU A 1 71 ? 1.845 3.487 -1.653 1.00 96.38 71 GLU A N 1
ATOM 542 C CA . GLU A 1 71 ? 3.292 3.569 -1.781 1.00 96.38 71 GLU A CA 1
ATOM 543 C C . GLU A 1 71 ? 3.731 3.086 -3.150 1.00 96.38 71 GLU A C 1
ATOM 545 O O . GLU A 1 71 ? 3.242 2.083 -3.666 1.00 96.38 71 GLU A O 1
ATOM 550 N N . ILE A 1 72 ? 4.702 3.800 -3.695 1.00 95.88 72 ILE A N 1
ATOM 551 C CA . ILE A 1 72 ? 5.462 3.399 -4.866 1.00 95.88 72 ILE A CA 1
ATOM 552 C C . ILE A 1 72 ? 6.927 3.297 -4.440 1.00 95.88 72 ILE A C 1
ATOM 554 O O . ILE A 1 72 ? 7.412 4.151 -3.694 1.00 95.88 72 ILE A O 1
ATOM 558 N N . MET A 1 73 ? 7.606 2.230 -4.849 1.00 96.44 73 MET A N 1
ATOM 559 C CA . MET A 1 73 ? 8.979 1.925 -4.430 1.00 96.44 73 MET A CA 1
ATOM 560 C C . MET A 1 73 ? 9.867 1.881 -5.668 1.00 96.44 73 MET A C 1
ATOM 562 O O . MET A 1 73 ? 9.718 0.983 -6.490 1.00 96.44 73 MET A O 1
ATOM 566 N N . ASN A 1 74 ? 10.732 2.875 -5.869 1.00 96.12 74 ASN A N 1
ATOM 567 C CA . ASN A 1 74 ? 11.667 2.857 -6.995 1.00 96.12 74 ASN A CA 1
ATOM 568 C C . ASN A 1 74 ? 12.795 1.862 -6.703 1.00 96.12 74 ASN A C 1
ATOM 570 O O . ASN A 1 74 ? 13.410 1.938 -5.646 1.00 96.12 74 ASN A O 1
ATOM 574 N N . LEU A 1 75 ? 13.057 0.966 -7.659 1.00 95.56 75 LEU A N 1
ATOM 575 C CA . LEU A 1 75 ? 14.102 -0.065 -7.577 1.00 95.56 75 LEU A CA 1
ATOM 576 C C . LEU A 1 75 ? 15.199 0.115 -8.644 1.00 95.56 75 LEU A C 1
ATOM 578 O O . LEU A 1 75 ? 15.972 -0.800 -8.910 1.00 95.56 75 LEU A O 1
ATOM 582 N N . ALA A 1 76 ? 15.250 1.264 -9.328 1.00 91.19 76 ALA A N 1
ATOM 583 C CA . ALA A 1 76 ? 16.171 1.468 -10.451 1.00 91.19 76 ALA A CA 1
ATOM 584 C C . ALA A 1 76 ? 17.655 1.589 -10.043 1.00 91.19 76 ALA A C 1
ATOM 586 O O . ALA A 1 76 ? 18.532 1.358 -10.875 1.00 91.19 76 ALA A O 1
ATOM 587 N N . SER A 1 77 ? 17.949 1.988 -8.803 1.00 83.88 77 SER A N 1
ATOM 588 C CA . SER A 1 77 ? 19.322 2.207 -8.319 1.00 83.88 77 SER A CA 1
ATOM 589 C C . SER A 1 77 ? 19.497 1.774 -6.867 1.00 83.88 77 SER A C 1
ATOM 591 O O . SER A 1 77 ? 20.332 0.926 -6.568 1.00 83.88 77 SER A O 1
ATOM 593 N N . VAL A 1 78 ? 18.707 2.369 -5.982 1.00 85.50 78 VAL A N 1
ATOM 594 C CA . VAL A 1 78 ? 18.567 2.034 -4.566 1.00 85.50 78 VAL A CA 1
ATOM 595 C C . VAL A 1 78 ? 17.082 2.020 -4.237 1.00 85.50 78 VAL A C 1
ATOM 597 O O . VAL A 1 78 ? 16.291 2.623 -4.965 1.00 85.50 78 VAL A O 1
ATOM 600 N N . ASP A 1 79 ? 16.717 1.362 -3.144 1.00 90.12 79 ASP A N 1
ATOM 601 C CA . ASP A 1 79 ? 15.325 1.296 -2.716 1.00 90.12 79 ASP A CA 1
ATOM 602 C C . ASP A 1 79 ? 14.871 2.669 -2.210 1.00 90.12 79 ASP A C 1
ATOM 604 O O . ASP A 1 79 ? 15.275 3.132 -1.138 1.00 90.12 79 ASP A O 1
ATOM 608 N N . GLU A 1 80 ? 14.019 3.335 -2.987 1.00 94.88 80 GLU A N 1
ATOM 609 C CA . GLU A 1 80 ? 13.443 4.630 -2.627 1.00 94.88 80 GLU A CA 1
ATOM 610 C C . GLU A 1 80 ? 11.932 4.487 -2.444 1.00 94.88 80 GLU A C 1
ATOM 612 O O . GLU A 1 80 ? 11.178 4.263 -3.395 1.00 94.88 80 GLU A O 1
ATOM 617 N N . ASN A 1 81 ? 11.483 4.632 -1.198 1.00 95.00 81 ASN A N 1
ATOM 618 C CA . ASN A 1 81 ? 10.082 4.500 -0.815 1.00 95.00 81 ASN A CA 1
ATOM 619 C C . ASN A 1 81 ? 9.374 5.857 -0.836 1.00 95.00 81 ASN A C 1
ATOM 621 O O . ASN A 1 81 ? 9.796 6.789 -0.149 1.00 95.00 81 ASN A O 1
ATOM 625 N N . TYR A 1 82 ? 8.248 5.947 -1.548 1.00 95.94 82 TYR A N 1
ATOM 626 C CA . TYR A 1 82 ? 7.427 7.158 -1.640 1.00 95.94 82 TYR A CA 1
ATOM 627 C C . TYR A 1 82 ? 6.009 6.890 -1.121 1.00 95.94 82 TYR A C 1
ATOM 629 O O . TYR A 1 82 ? 5.071 6.716 -1.909 1.00 95.94 82 TYR A O 1
ATOM 637 N N . PRO A 1 83 ? 5.825 6.823 0.209 1.00 96.19 83 PRO A N 1
ATOM 638 C CA . PRO A 1 83 ? 4.515 6.630 0.801 1.00 96.19 83 PRO A CA 1
ATOM 639 C C . PRO A 1 83 ? 3.709 7.931 0.856 1.00 96.19 83 PRO A C 1
ATOM 641 O O . PRO A 1 83 ? 4.234 9.017 1.102 1.00 96.19 83 PRO A O 1
ATOM 644 N N . SER A 1 84 ? 2.396 7.799 0.714 1.00 94.44 84 SER A N 1
ATOM 645 C CA . SER A 1 84 ? 1.416 8.847 0.974 1.00 94.44 84 SER A CA 1
ATOM 646 C C . SER A 1 84 ? 0.215 8.258 1.703 1.00 94.44 84 SER A C 1
ATOM 648 O O . SER A 1 84 ? -0.217 7.142 1.402 1.00 94.44 84 SER A O 1
ATOM 650 N N . CYS A 1 85 ? -0.326 9.010 2.660 1.00 94.00 85 CYS A N 1
ATOM 651 C CA . CYS A 1 85 ? -1.479 8.593 3.444 1.00 94.00 85 CYS A CA 1
ATOM 652 C C . CYS A 1 85 ? -2.698 9.472 3.161 1.00 94.00 85 CYS A C 1
ATOM 654 O O . CYS A 1 85 ? -2.588 10.674 2.931 1.00 94.00 85 CYS A O 1
ATOM 656 N N . SER A 1 86 ? -3.880 8.870 3.210 1.00 92.81 86 SER A N 1
ATOM 657 C CA . SER A 1 86 ? -5.173 9.549 3.116 1.00 92.81 86 SER A CA 1
ATOM 658 C C . SER A 1 86 ? -6.155 8.936 4.108 1.00 92.81 86 SER A C 1
ATOM 660 O O . SER A 1 86 ? -6.021 7.771 4.479 1.00 92.81 86 SER A O 1
ATOM 662 N N . TRP A 1 87 ? -7.153 9.707 4.535 1.00 92.88 87 TRP A N 1
ATOM 663 C CA . TRP A 1 87 ? -8.220 9.222 5.409 1.00 92.88 87 TRP A CA 1
ATOM 664 C C . TRP A 1 87 ? -9.524 9.090 4.645 1.00 92.88 87 TRP A C 1
ATOM 666 O O . TRP A 1 87 ? -9.849 9.929 3.805 1.00 92.88 87 TRP A O 1
ATOM 676 N N . LEU A 1 88 ? -10.274 8.039 4.951 1.00 92.81 88 LEU A N 1
ATOM 677 C CA . LEU A 1 88 ? -11.544 7.759 4.299 1.00 92.81 88 LEU A CA 1
ATOM 678 C C . LEU A 1 88 ? -12.491 6.999 5.226 1.00 92.81 88 LEU A C 1
ATOM 680 O O . LEU A 1 88 ? -12.065 6.261 6.115 1.00 92.81 88 LEU A O 1
ATOM 684 N N . THR A 1 89 ? -13.789 7.166 4.993 1.00 95.12 89 THR A N 1
ATOM 685 C CA . THR A 1 89 ? -14.846 6.419 5.680 1.00 95.12 89 THR A CA 1
ATOM 686 C C . THR A 1 8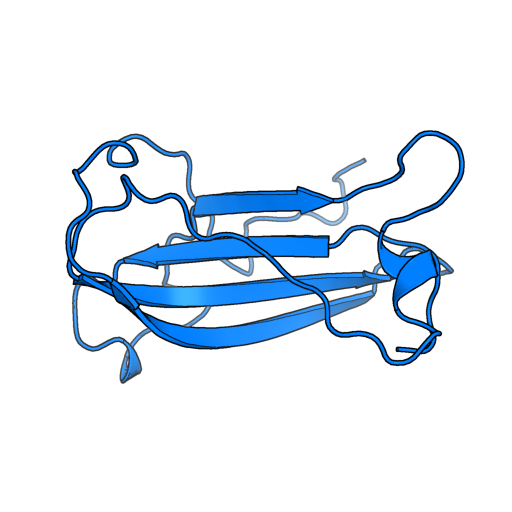9 ? -15.421 5.380 4.722 1.00 95.12 89 THR A C 1
ATOM 688 O O . THR A 1 89 ? -15.980 5.730 3.684 1.00 95.12 89 THR A O 1
ATOM 691 N N . ILE A 1 90 ? -15.294 4.099 5.072 1.00 94.88 90 ILE A N 1
ATOM 692 C CA . ILE A 1 90 ? -15.907 2.972 4.357 1.00 94.88 90 ILE A CA 1
ATOM 693 C C . ILE A 1 90 ? -17.293 2.696 4.931 1.00 94.88 90 ILE A C 1
ATOM 695 O O . ILE A 1 90 ? -17.490 2.727 6.148 1.00 94.88 90 ILE A O 1
ATOM 699 N N . THR A 1 91 ? -18.249 2.377 4.060 1.00 95.38 91 THR A N 1
ATOM 700 C CA . THR A 1 91 ? -19.604 1.956 4.436 1.00 95.38 91 THR A CA 1
ATOM 701 C C . THR A 1 91 ? -20.023 0.718 3.639 1.00 95.38 91 THR A C 1
ATOM 703 O O . THR A 1 91 ? -19.489 0.465 2.563 1.00 95.38 91 THR A O 1
ATOM 706 N N . GLY A 1 92 ? -20.969 -0.063 4.165 1.00 93.12 92 GLY A N 1
ATOM 707 C CA . GLY A 1 92 ? -21.646 -1.145 3.438 1.00 93.12 92 GLY A CA 1
ATOM 708 C C . GLY A 1 92 ? -20.933 -2.502 3.378 1.00 93.12 92 GLY A C 1
ATOM 709 O O . GLY A 1 92 ? -21.574 -3.475 2.993 1.00 93.12 92 GLY A O 1
ATOM 710 N N . GLY A 1 93 ? -19.661 -2.607 3.774 1.00 91.19 93 GLY A N 1
ATOM 711 C CA . GLY A 1 93 ? -18.932 -3.881 3.736 1.00 91.19 93 GLY A CA 1
ATOM 712 C C . GLY A 1 93 ? -19.066 -4.753 4.994 1.00 91.19 93 GLY A C 1
ATOM 713 O O . GLY A 1 93 ? -19.534 -4.304 6.047 1.00 91.19 93 GLY A O 1
ATOM 714 N N . SER A 1 94 ? -18.648 -6.017 4.874 1.00 87.75 94 SER A N 1
ATOM 715 C CA . SER A 1 94 ? -18.611 -7.034 5.941 1.00 87.75 94 SER A CA 1
ATOM 716 C C . SER A 1 94 ? -17.262 -7.063 6.677 1.00 87.75 94 SER A C 1
ATOM 718 O O . SER A 1 94 ? -16.376 -6.281 6.387 1.00 87.75 94 SER A O 1
ATOM 720 N N . ASN A 1 95 ? -17.073 -7.924 7.682 1.00 89.62 95 ASN A N 1
ATOM 721 C CA . ASN A 1 95 ? -15.824 -7.983 8.464 1.00 89.62 95 ASN A CA 1
ATOM 722 C C . ASN A 1 95 ? -14.848 -9.081 7.981 1.00 89.62 95 ASN A C 1
ATOM 724 O O . ASN A 1 95 ? -14.266 -9.798 8.799 1.00 89.62 95 ASN A O 1
ATOM 728 N N . SER A 1 96 ? -14.687 -9.240 6.660 1.00 89.69 96 SER A N 1
ATOM 729 C CA . SER A 1 96 ? -13.939 -10.361 6.056 1.00 89.69 96 SER A CA 1
ATOM 730 C C . SER A 1 96 ? -12.430 -10.323 6.326 1.00 89.69 96 SER A C 1
ATOM 732 O O . SER A 1 96 ? -11.778 -11.361 6.343 1.00 89.69 96 SER A O 1
ATOM 734 N N . TYR A 1 97 ? -11.873 -9.139 6.592 1.00 89.81 97 TYR A N 1
ATOM 735 C CA . TYR A 1 97 ? -10.434 -8.923 6.801 1.00 89.81 97 TYR A CA 1
ATOM 736 C C . TYR A 1 97 ? -10.017 -8.905 8.280 1.00 89.81 97 TYR A C 1
ATOM 738 O O . TYR A 1 97 ? -8.924 -8.458 8.616 1.00 89.81 97 TYR A O 1
ATOM 746 N N . SER A 1 98 ? -10.867 -9.390 9.188 1.00 87.94 98 SER A N 1
ATOM 747 C CA . SER A 1 98 ? -10.593 -9.368 10.636 1.00 87.94 98 SER A CA 1
ATOM 748 C C . SER A 1 98 ? -9.370 -10.186 11.072 1.00 87.94 98 SER A C 1
ATOM 750 O O . SER A 1 98 ? -8.826 -9.928 12.142 1.00 87.94 98 SER A O 1
ATOM 752 N N . SER A 1 99 ? -8.923 -11.139 10.250 1.00 92.38 99 SER A N 1
ATOM 753 C CA . SER A 1 99 ? -7.726 -11.959 10.475 1.00 92.38 99 SER A CA 1
ATOM 754 C C . SER A 1 99 ? -6.600 -11.678 9.474 1.00 92.38 99 SER A C 1
ATOM 756 O O . SER A 1 99 ? -5.716 -12.519 9.299 1.00 92.38 99 SER A O 1
ATOM 758 N N . ALA A 1 100 ? -6.655 -10.554 8.752 1.00 94.00 100 ALA A N 1
ATOM 759 C CA . ALA A 1 100 ? -5.597 -10.178 7.823 1.00 94.00 100 ALA A CA 1
ATOM 760 C C . ALA A 1 100 ? -4.276 -9.965 8.577 1.00 94.00 100 ALA A C 1
ATOM 762 O O . ALA A 1 100 ? -4.261 -9.440 9.689 1.00 94.00 100 ALA A O 1
ATOM 763 N N . GLN A 1 101 ? -3.164 -10.363 7.960 1.00 96.06 101 GLN A N 1
ATOM 764 C CA . GLN A 1 101 ? -1.844 -10.024 8.483 1.00 96.06 101 GLN A CA 1
ATOM 765 C C . GLN A 1 101 ? -1.611 -8.520 8.348 1.00 96.06 101 GLN A C 1
ATOM 767 O O . GLN A 1 101 ? -1.954 -7.916 7.326 1.00 96.06 101 GLN A O 1
ATOM 772 N N . THR A 1 102 ? -1.011 -7.935 9.379 1.00 96.88 102 THR A N 1
ATOM 773 C CA . THR A 1 102 ? -0.715 -6.507 9.446 1.00 96.88 102 THR A CA 1
ATOM 774 C C . THR A 1 102 ? 0.757 -6.261 9.722 1.00 96.88 102 THR A C 1
ATOM 776 O O . THR A 1 102 ? 1.473 -7.142 10.201 1.00 96.88 102 THR A O 1
ATOM 779 N N . VAL A 1 103 ? 1.202 -5.056 9.380 1.00 97.31 103 VAL A N 1
ATOM 780 C CA . VAL A 1 103 ? 2.545 -4.549 9.662 1.00 97.31 103 VAL A CA 1
ATOM 781 C C . VAL A 1 103 ? 2.487 -3.073 10.048 1.00 97.31 103 VAL A C 1
ATOM 783 O O . VAL A 1 103 ? 1.592 -2.344 9.620 1.00 97.31 103 VAL A O 1
ATOM 786 N N . THR A 1 104 ? 3.483 -2.603 10.792 1.00 96.44 104 THR A N 1
ATOM 787 C CA . THR A 1 104 ? 3.718 -1.175 11.049 1.00 96.44 104 THR A CA 1
ATOM 788 C C . THR A 1 104 ? 4.796 -0.619 10.116 1.00 96.44 104 THR A C 1
ATOM 790 O O . THR A 1 104 ? 5.563 -1.364 9.505 1.00 96.44 104 THR A O 1
ATOM 793 N N . PHE A 1 105 ? 4.889 0.706 9.996 1.00 95.56 105 PHE A N 1
ATOM 794 C CA . PHE A 1 105 ? 5.943 1.373 9.226 1.00 95.56 105 PHE A CA 1
ATOM 795 C C . PHE A 1 105 ? 6.643 2.451 10.075 1.00 95.56 105 PHE A C 1
ATOM 797 O O . PHE A 1 105 ? 6.054 3.481 10.387 1.00 95.56 105 PHE A O 1
ATOM 804 N N . ALA A 1 106 ? 7.918 2.310 10.450 1.00 91.50 106 ALA A N 1
ATOM 805 C CA . ALA A 1 106 ? 8.876 1.257 10.091 1.00 91.50 106 ALA A CA 1
ATOM 806 C C . ALA A 1 106 ? 8.590 -0.104 10.764 1.00 91.50 106 ALA A C 1
ATOM 808 O O . ALA A 1 106 ? 8.182 -0.138 11.921 1.00 91.50 106 ALA A O 1
ATOM 809 N N . GLY A 1 107 ? 8.839 -1.202 10.037 1.00 92.12 107 GLY A N 1
ATOM 810 C CA . GLY A 1 107 ? 8.643 -2.580 10.514 1.00 92.12 107 GLY A CA 1
ATOM 811 C C . GLY A 1 107 ? 8.253 -3.568 9.409 1.00 92.12 107 GLY A C 1
ATOM 812 O O . GLY A 1 107 ? 8.740 -4.691 9.389 1.00 92.12 107 GLY A O 1
ATOM 813 N N . GLY A 1 108 ? 7.419 -3.135 8.462 1.00 93.19 108 GLY A N 1
ATOM 814 C CA . GLY A 1 108 ? 6.906 -3.977 7.378 1.00 93.19 108 GLY A CA 1
ATOM 815 C C . GLY A 1 108 ? 7.916 -4.339 6.290 1.00 93.19 1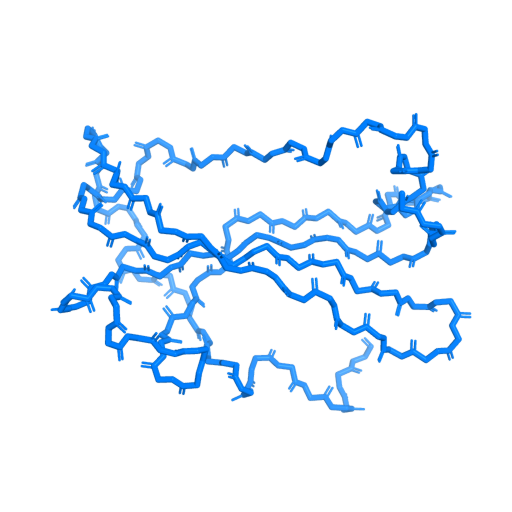08 GLY A C 1
ATOM 816 O O . GLY A 1 108 ? 7.642 -5.260 5.529 1.00 93.19 108 GLY A O 1
ATOM 817 N N . TYR A 1 109 ? 9.052 -3.638 6.232 1.00 94.44 109 TYR A N 1
ATOM 818 C CA . TYR A 1 109 ? 10.179 -3.927 5.344 1.00 94.44 109 TYR A CA 1
ATOM 819 C C . TYR A 1 109 ? 11.484 -3.940 6.143 1.00 94.44 109 TYR A C 1
ATOM 821 O O . TYR A 1 109 ? 11.647 -3.161 7.090 1.00 94.44 109 TYR A O 1
ATOM 829 N N . SER A 1 110 ? 12.427 -4.767 5.707 1.00 93.25 110 SER A N 1
ATOM 830 C CA . SER A 1 110 ? 13.811 -4.824 6.168 1.00 93.25 110 SER A CA 1
ATOM 831 C C . SER A 1 110 ? 14.768 -4.604 4.998 1.00 93.25 110 SER A C 1
ATOM 833 O O . SER A 1 110 ? 14.509 -5.035 3.882 1.00 93.25 110 SER A O 1
ATOM 835 N N . THR A 1 111 ? 15.942 -4.026 5.261 1.00 90.56 111 THR A N 1
ATOM 836 C CA . THR A 1 111 ? 17.030 -3.921 4.266 1.00 90.56 111 THR A CA 1
ATOM 837 C C . THR A 1 111 ? 17.618 -5.277 3.860 1.00 90.56 111 THR A C 1
ATOM 839 O O . THR A 1 111 ? 18.510 -5.336 3.023 1.00 90.56 111 THR A O 1
ATOM 842 N N . SER A 1 112 ? 17.207 -6.356 4.528 1.00 93.06 112 SER A N 1
ATOM 843 C CA . SER A 1 112 ? 17.586 -7.734 4.211 1.00 93.06 112 SER A CA 1
ATOM 844 C C . SER A 1 112 ? 16.503 -8.502 3.451 1.00 93.06 112 SER A C 1
ATOM 846 O O . SER A 1 112 ? 16.689 -9.696 3.217 1.00 93.06 112 SER A O 1
ATOM 848 N N . ASP A 1 113 ? 15.360 -7.874 3.165 1.00 92.12 113 ASP A N 1
ATOM 849 C CA . ASP A 1 113 ? 14.333 -8.484 2.322 1.00 92.12 113 ASP A CA 1
ATOM 850 C C . ASP A 1 113 ? 14.878 -8.626 0.884 1.00 92.12 113 ASP A C 1
ATOM 852 O O . ASP A 1 113 ? 15.687 -7.794 0.465 1.00 92.12 113 ASP A O 1
ATOM 856 N N . PRO A 1 114 ? 14.534 -9.715 0.169 1.00 88.06 114 PRO A N 1
ATOM 857 C CA . PRO A 1 114 ? 15.127 -10.048 -1.127 1.00 88.06 114 PRO A CA 1
ATOM 858 C C . PRO A 1 114 ? 14.697 -9.128 -2.274 1.00 88.06 114 PRO A C 1
ATOM 860 O O . PRO A 1 114 ? 13.556 -8.611 -2.238 1.00 88.06 114 PRO A O 1
#